Protein AF-A0A933ENN4-F1 (afdb_monomer)

Sequence (119 aa):
MSRTLKVALLANLKKNAPKFPGMSDDYWDDLDSETTVEAILEAIRAGGHEPVFYEGDSALPDKLKADRPDICFNICESHFGDSRESQVPALLEMLRLPYTGSRVLTLALCLDKSMTKRL

Solvent-accessible surface area (backbone atoms only — not comparable to full-atom values): 6931 Å² total; per-residue (Å²): 132,87,81,69,42,42,34,32,38,30,30,35,47,44,91,74,52,90,82,60,93,89,65,60,94,64,77,55,65,89,40,46,51,68,69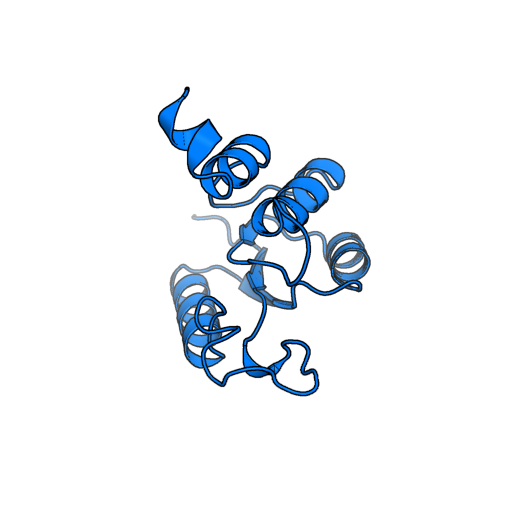,58,53,51,53,50,41,52,52,41,38,75,72,58,32,48,57,45,83,43,61,60,52,94,60,36,67,60,52,49,70,74,64,61,53,68,30,31,47,56,65,40,47,58,90,64,72,84,42,23,49,17,52,62,47,46,51,30,59,74,70,68,43,50,66,50,80,76,54,39,70,58,40,33,35,66,60,36,69,66,56,55,72,70,113

pLDDT: mean 96.5, std 4.3, range [59.28, 98.88]

Radius of gyration: 15.3 Å; Cα contacts (8 Å, |Δi|>4): 173; chains: 1; bounding box: 36×30×44 Å

Foldseek 3Di:
DDDAWEEEEEFAAPVNADDDPPDDPCNCVLGDHPVVVVVVCVVSVVVVYHYDYDYPDPCVLVVCVVVVTQEYAYPYQAHDDLLSSLPVLVSCVVVVHHYDDDHNVVSSQVSVPVSVVVD

Structure (mmCIF, N/CA/C/O backbone):
data_AF-A0A933ENN4-F1
#
_entry.id   AF-A0A933ENN4-F1
#
loop_
_atom_site.group_PDB
_atom_site.id
_atom_site.type_symbol
_atom_site.label_atom_id
_atom_site.label_alt_id
_atom_site.label_comp_id
_atom_site.label_asym_id
_atom_site.label_entity_id
_atom_site.label_seq_id
_atom_site.pdbx_PDB_ins_code
_atom_site.Cartn_x
_atom_site.Cartn_y
_atom_site.Cartn_z
_atom_site.occupancy
_atom_site.B_iso_or_equiv
_atom_site.auth_seq_id
_atom_site.auth_comp_id
_atom_site.auth_asym_id
_atom_site.auth_atom_id
_atom_site.pdbx_PDB_model_num
ATOM 1 N N . MET A 1 1 ? -16.096 10.653 23.305 1.00 59.28 1 MET A N 1
ATOM 2 C CA . MET A 1 1 ? -15.002 9.659 23.228 1.00 59.28 1 MET A CA 1
ATOM 3 C C . MET A 1 1 ? -14.688 9.431 21.760 1.00 59.28 1 MET A C 1
ATOM 5 O O . MET A 1 1 ? -15.634 9.346 20.986 1.00 59.28 1 MET A O 1
ATOM 9 N N . SER A 1 2 ? -13.410 9.411 21.373 1.00 79.19 2 SER A N 1
ATOM 10 C CA . SER A 1 2 ? -13.017 9.036 20.006 1.00 79.19 2 SER A CA 1
ATOM 11 C C . SER A 1 2 ? -13.318 7.549 19.789 1.00 79.19 2 SER A C 1
ATOM 13 O O . SER A 1 2 ? -13.122 6.755 20.708 1.00 79.19 2 SER A O 1
ATOM 15 N N . ARG A 1 3 ? -13.843 7.177 18.619 1.00 92.00 3 ARG A N 1
ATOM 16 C CA . ARG A 1 3 ? -14.121 5.778 18.260 1.00 92.00 3 ARG A CA 1
ATOM 17 C C . ARG A 1 3 ? -12.800 5.081 17.918 1.00 92.00 3 ARG A C 1
ATOM 19 O O . ARG A 1 3 ? -12.0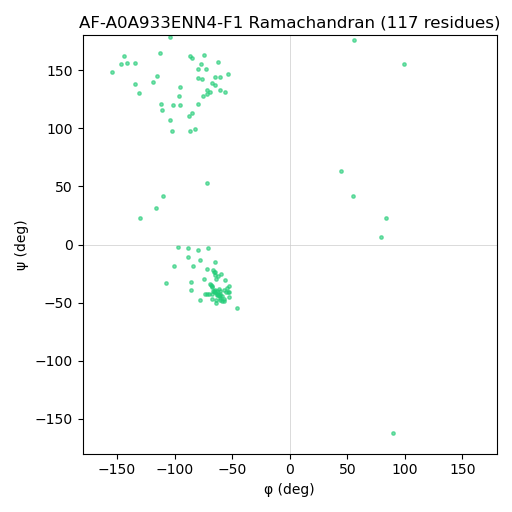71 5.563 17.056 1.00 92.00 3 ARG A O 1
ATOM 26 N N . THR A 1 4 ? -12.524 3.937 18.542 1.00 97.31 4 THR A N 1
ATOM 27 C CA . THR A 1 4 ? -11.445 3.035 18.110 1.00 97.31 4 THR A CA 1
ATOM 28 C C . THR A 1 4 ? -11.831 2.396 16.776 1.00 97.31 4 THR A C 1
ATOM 30 O O .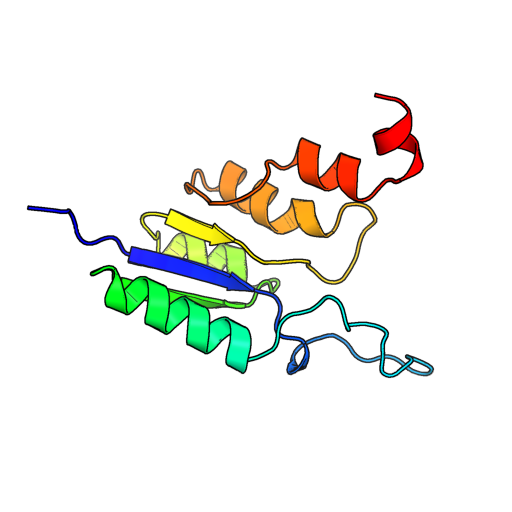 THR A 1 4 ? -12.959 1.929 16.618 1.00 97.31 4 THR A O 1
ATOM 33 N N . LEU A 1 5 ? -10.914 2.434 15.810 1.00 98.19 5 LEU A N 1
ATOM 34 C CA . LEU A 1 5 ? -11.088 1.895 14.464 1.00 98.19 5 LEU A CA 1
ATOM 35 C C . LEU A 1 5 ? -10.117 0.740 14.263 1.00 98.19 5 LEU A C 1
ATOM 37 O O . LEU A 1 5 ? -8.975 0.814 14.721 1.00 98.19 5 LEU A O 1
ATOM 41 N N . LYS A 1 6 ? -10.548 -0.267 13.51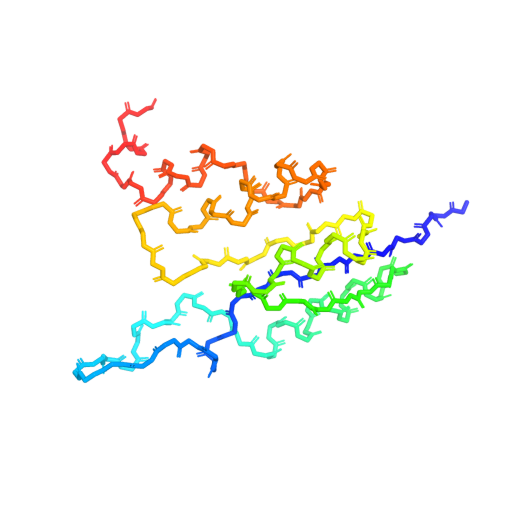3 1.00 98.56 6 LYS A N 1
ATOM 42 C CA . LYS A 1 6 ? -9.676 -1.287 12.946 1.00 98.56 6 LYS A CA 1
ATOM 43 C C . LYS A 1 6 ? -9.102 -0.786 11.626 1.00 98.56 6 LYS A C 1
ATOM 45 O O . LYS A 1 6 ? -9.837 -0.601 10.653 1.00 98.56 6 LYS A O 1
ATOM 50 N N . VAL A 1 7 ? -7.794 -0.556 11.600 1.00 98.81 7 VAL A N 1
ATOM 51 C CA . VAL A 1 7 ? -7.085 0.059 10.474 1.00 98.81 7 VAL A CA 1
ATOM 52 C C . VAL A 1 7 ? -6.194 -0.982 9.810 1.00 98.81 7 VAL A C 1
ATOM 54 O O . VAL A 1 7 ? -5.238 -1.464 10.411 1.00 98.81 7 VAL A O 1
ATOM 57 N N . ALA A 1 8 ? -6.484 -1.318 8.557 1.00 98.81 8 ALA A N 1
ATOM 58 C CA . ALA A 1 8 ? -5.639 -2.214 7.777 1.00 98.81 8 ALA A CA 1
ATOM 59 C C . ALA A 1 8 ? -4.537 -1.422 7.062 1.00 98.81 8 ALA A C 1
ATOM 61 O O . ALA A 1 8 ? -4.838 -0.675 6.136 1.00 98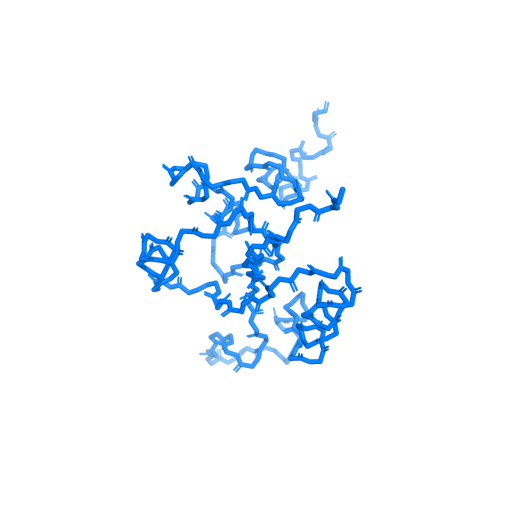.81 8 ALA A O 1
ATOM 62 N N . LEU A 1 9 ? -3.279 -1.584 7.465 1.00 98.81 9 LEU A N 1
ATOM 63 C CA . LEU A 1 9 ? -2.124 -1.086 6.722 1.00 98.81 9 LEU A CA 1
ATOM 64 C C . LEU A 1 9 ? -1.810 -2.044 5.571 1.00 98.81 9 LEU A C 1
ATOM 66 O O . LEU A 1 9 ? -1.543 -3.224 5.804 1.00 98.81 9 LEU A O 1
ATOM 70 N N . LEU A 1 10 ? -1.846 -1.530 4.345 1.00 98.75 10 LEU A N 1
ATOM 71 C CA . LEU A 1 10 ? -1.593 -2.296 3.128 1.00 98.75 10 LEU A CA 1
ATOM 72 C C . LEU A 1 10 ? -0.284 -1.822 2.506 1.00 98.75 10 LEU A C 1
ATOM 74 O O . LEU A 1 10 ? -0.184 -0.642 2.178 1.00 98.75 10 LEU A O 1
ATOM 78 N N . ALA A 1 11 ? 0.691 -2.715 2.338 1.00 98.38 11 ALA A N 1
ATOM 79 C CA . ALA A 1 11 ? 1.963 -2.392 1.688 1.00 98.38 11 ALA A CA 1
ATOM 80 C C . ALA A 1 11 ? 2.490 -3.565 0.860 1.00 98.38 11 ALA A C 1
ATOM 82 O O . ALA A 1 11 ? 2.090 -4.712 1.065 1.00 98.38 11 ALA A O 1
ATOM 83 N N . ASN A 1 12 ? 3.417 -3.270 -0.050 1.00 97.62 12 ASN A N 1
ATOM 84 C CA . ASN A 1 12 ? 4.244 -4.277 -0.703 1.00 97.62 12 ASN A CA 1
ATOM 85 C C . ASN A 1 12 ? 5.641 -4.244 -0.089 1.00 97.62 12 ASN A C 1
ATOM 87 O O . ASN A 1 12 ? 6.390 -3.302 -0.331 1.00 97.62 12 ASN A O 1
ATOM 91 N N . LEU A 1 13 ? 5.991 -5.242 0.724 1.00 97.44 13 LEU A N 1
ATOM 92 C CA . LEU A 1 13 ? 7.301 -5.251 1.373 1.00 97.44 13 LEU A CA 1
ATOM 93 C C . LEU A 1 13 ? 8.391 -5.548 0.347 1.00 97.44 13 LEU A C 1
ATOM 95 O O . LEU A 1 13 ? 8.358 -6.583 -0.322 1.00 97.44 13 LEU A O 1
ATOM 99 N N . LYS A 1 14 ? 9.436 -4.716 0.308 1.00 95.19 14 LYS A N 1
ATOM 100 C CA . LYS A 1 14 ? 10.583 -4.907 -0.596 1.00 95.19 14 LYS A CA 1
ATOM 101 C C . LYS A 1 14 ? 11.208 -6.303 -0.492 1.00 95.19 14 LYS A C 1
ATOM 103 O O . LYS A 1 14 ? 11.626 -6.881 -1.495 1.00 95.19 14 LYS A O 1
ATOM 108 N N . LYS A 1 15 ? 11.243 -6.880 0.715 1.00 94.69 15 LYS A N 1
ATOM 109 C CA . LYS A 1 15 ? 11.757 -8.243 0.950 1.00 94.69 15 LYS A CA 1
ATOM 110 C C . LYS A 1 15 ? 10.926 -9.351 0.288 1.00 94.69 15 LYS A C 1
ATOM 112 O O . LYS A 1 15 ? 11.462 -10.425 0.036 1.00 94.69 15 LYS A O 1
ATOM 117 N N . ASN A 1 16 ? 9.649 -9.089 0.009 1.00 95.75 16 ASN A N 1
ATOM 118 C CA . ASN A 1 16 ? 8.703 -10.026 -0.596 1.00 95.75 16 ASN A CA 1
ATOM 119 C C . ASN A 1 16 ? 8.574 -9.818 -2.114 1.00 95.75 16 ASN A C 1
ATOM 121 O O . ASN A 1 16 ? 7.849 -10.558 -2.781 1.00 95.75 16 ASN A O 1
ATOM 125 N N . ALA A 1 17 ? 9.279 -8.826 -2.665 1.00 95.31 17 ALA A N 1
ATOM 126 C CA . ALA A 1 17 ? 9.204 -8.490 -4.073 1.00 95.31 17 ALA A CA 1
ATOM 127 C C . ALA A 1 17 ? 9.748 -9.628 -4.962 1.00 95.31 17 ALA A C 1
ATOM 129 O O . ALA A 1 17 ? 10.745 -10.273 -4.605 1.00 95.31 17 ALA A O 1
ATOM 130 N N . PRO A 1 18 ? 9.149 -9.867 -6.145 1.00 94.12 18 PRO A N 1
ATOM 131 C CA . PRO A 1 18 ? 9.633 -10.857 -7.098 1.00 94.12 18 PRO A CA 1
ATOM 132 C C . PRO A 1 18 ? 11.108 -10.644 -7.440 1.00 94.12 18 PRO A C 1
ATOM 134 O O . PRO A 1 18 ? 11.576 -9.511 -7.526 1.00 94.12 18 PRO A O 1
ATOM 137 N N . LYS A 1 19 ? 11.834 -11.733 -7.694 1.00 94.25 19 LYS A N 1
ATOM 138 C CA . LYS A 1 19 ? 13.218 -11.708 -8.186 1.00 94.25 19 LYS A CA 1
ATOM 139 C C . LYS A 1 19 ? 13.280 -12.395 -9.542 1.00 94.25 19 LYS A C 1
ATOM 141 O O . LYS A 1 19 ? 12.636 -13.423 -9.741 1.00 94.25 19 LYS A O 1
ATOM 146 N N . PHE A 1 20 ? 14.061 -11.848 -10.468 1.00 93.38 20 PHE A N 1
ATOM 147 C CA . PHE A 1 20 ? 14.271 -12.446 -11.786 1.00 93.38 20 PHE A CA 1
ATOM 148 C C . PHE A 1 20 ? 15.723 -12.286 -12.258 1.00 93.38 20 PHE A C 1
ATOM 150 O O . PHE A 1 20 ? 16.427 -11.393 -11.777 1.00 93.38 20 PHE A O 1
ATOM 157 N N . PRO A 1 21 ? 16.202 -13.160 -13.167 1.00 95.62 21 PRO A N 1
ATOM 158 C CA . PRO A 1 21 ? 17.572 -13.098 -13.666 1.00 95.62 21 PRO A CA 1
ATOM 159 C C . PRO A 1 21 ? 17.899 -11.730 -14.276 1.00 95.62 21 PRO A C 1
ATOM 161 O O . PRO A 1 21 ? 17.139 -11.220 -15.095 1.00 95.62 21 PRO A O 1
ATOM 164 N N . GLY A 1 22 ? 19.036 -11.152 -13.884 1.00 94.50 22 GLY A N 1
ATOM 165 C CA . GLY A 1 22 ? 19.488 -9.845 -14.376 1.00 94.50 22 GLY A CA 1
ATOM 166 C C . GLY A 1 22 ? 18.812 -8.630 -13.729 1.00 94.50 22 GLY A C 1
ATOM 167 O O . GLY A 1 22 ? 19.055 -7.514 -14.177 1.00 94.50 22 GLY A O 1
ATOM 168 N N . MET A 1 23 ? 17.986 -8.823 -12.695 1.00 95.00 23 MET A N 1
ATOM 169 C CA . MET A 1 23 ? 17.445 -7.733 -11.877 1.00 95.00 23 MET A CA 1
ATOM 170 C C . MET A 1 23 ? 18.569 -6.948 -11.189 1.00 95.00 23 MET A C 1
ATOM 172 O O . MET A 1 23 ? 19.455 -7.552 -10.583 1.00 95.00 23 MET A O 1
ATOM 176 N N . SER A 1 24 ? 18.507 -5.618 -11.257 1.00 94.81 24 SER A N 1
ATOM 177 C CA . SER A 1 24 ? 19.373 -4.727 -10.486 1.00 94.81 24 SER A CA 1
ATOM 178 C C . SER A 1 24 ? 18.919 -4.631 -9.027 1.00 94.81 24 SER A C 1
ATOM 180 O O . SER A 1 24 ? 17.746 -4.837 -8.708 1.00 94.81 24 SER A O 1
ATOM 182 N N . ASP A 1 25 ? 19.844 -4.300 -8.127 1.00 90.75 25 ASP A N 1
ATOM 183 C CA . ASP A 1 25 ? 19.547 -4.207 -6.691 1.00 90.75 25 ASP A CA 1
ATOM 184 C C . ASP A 1 25 ? 18.546 -3.085 -6.354 1.00 90.75 25 ASP A C 1
ATOM 186 O O . ASP A 1 25 ? 17.807 -3.199 -5.374 1.00 90.75 25 ASP A O 1
ATOM 190 N N . ASP A 1 26 ? 18.485 -2.050 -7.197 1.00 93.25 26 ASP A N 1
ATOM 191 C CA . ASP A 1 26 ? 17.621 -0.870 -7.070 1.00 93.25 26 ASP A CA 1
ATOM 192 C C . ASP A 1 26 ? 16.233 -1.032 -7.714 1.00 93.25 26 ASP A C 1
ATOM 194 O O . ASP A 1 26 ? 15.387 -0.150 -7.596 1.00 93.25 26 ASP A O 1
ATOM 198 N N . TYR A 1 27 ? 15.955 -2.166 -8.371 1.00 93.88 27 TYR A N 1
ATOM 199 C CA . TYR A 1 27 ? 14.725 -2.353 -9.154 1.00 93.88 27 TYR A CA 1
ATOM 200 C C . TYR A 1 27 ? 13.436 -2.127 -8.337 1.00 93.88 27 TYR A C 1
ATOM 202 O O . TYR A 1 27 ? 12.417 -1.705 -8.877 1.00 93.88 27 TYR A O 1
ATOM 210 N N . TRP A 1 28 ? 13.478 -2.415 -7.034 1.00 95.00 28 TRP A N 1
ATOM 211 C CA . TRP A 1 28 ? 12.353 -2.270 -6.105 1.00 95.00 28 TRP A CA 1
ATOM 212 C C . TRP A 1 28 ? 12.628 -1.228 -5.011 1.00 95.00 28 TRP A C 1
ATOM 214 O O . TRP A 1 28 ? 12.191 -1.409 -3.876 1.00 95.00 28 TRP A O 1
ATOM 224 N N . ASP A 1 29 ? 13.412 -0.187 -5.300 1.00 92.94 29 ASP A N 1
ATOM 225 C CA . ASP A 1 29 ? 13.737 0.861 -4.318 1.00 92.94 29 ASP A CA 1
ATOM 226 C C . ASP A 1 29 ? 12.533 1.700 -3.885 1.00 92.94 29 ASP A C 1
ATOM 228 O O . ASP A 1 29 ? 12.543 2.210 -2.767 1.00 92.94 29 ASP A O 1
ATOM 232 N N . ASP A 1 30 ? 11.493 1.768 -4.713 1.00 89.00 30 ASP A N 1
ATOM 233 C CA . ASP A 1 30 ? 10.242 2.449 -4.371 1.00 89.00 30 ASP A CA 1
ATOM 234 C C . ASP A 1 30 ? 9.427 1.661 -3.315 1.00 89.00 30 ASP A C 1
ATOM 236 O O . ASP A 1 30 ? 8.635 2.231 -2.576 1.00 89.00 30 ASP A O 1
ATOM 240 N N . LEU A 1 31 ? 9.665 0.348 -3.155 1.00 94.44 31 LEU A N 1
ATOM 241 C CA . LEU A 1 31 ? 8.939 -0.466 -2.174 1.00 94.44 31 LEU A CA 1
ATOM 242 C C . LEU A 1 31 ? 9.412 -0.236 -0.735 1.00 94.44 31 LEU A C 1
ATOM 244 O O . LEU A 1 31 ? 10.609 -0.190 -0.433 1.00 94.44 31 LEU A O 1
ATOM 248 N N . ASP A 1 32 ? 8.452 -0.243 0.186 1.00 95.12 32 ASP A N 1
ATOM 249 C CA . ASP A 1 32 ? 8.703 0.008 1.598 1.00 95.12 32 ASP A CA 1
ATOM 250 C C . ASP A 1 32 ? 9.408 -1.139 2.337 1.00 95.12 32 ASP A C 1
ATOM 252 O O . ASP A 1 32 ? 9.280 -2.336 2.042 1.00 95.12 32 ASP A O 1
ATOM 256 N N . SER A 1 33 ? 10.152 -0.741 3.370 1.00 95.94 33 SER A N 1
ATOM 257 C CA . SER A 1 33 ? 10.818 -1.648 4.302 1.00 95.94 33 SER A CA 1
ATOM 258 C C . SER A 1 33 ? 9.886 -2.103 5.428 1.00 95.94 33 SER A C 1
ATOM 260 O O . SER A 1 33 ? 8.907 -1.434 5.762 1.00 95.94 33 SER A O 1
ATOM 262 N N . GLU A 1 34 ? 10.241 -3.206 6.092 1.00 96.88 34 GLU A N 1
ATOM 263 C CA . GLU A 1 34 ? 9.554 -3.627 7.323 1.00 96.88 34 GLU A CA 1
ATOM 264 C C . GLU A 1 34 ? 9.590 -2.544 8.396 1.00 96.88 34 GLU A C 1
ATOM 266 O O . GLU A 1 34 ? 8.585 -2.302 9.051 1.00 96.88 34 GLU A O 1
ATOM 271 N N . THR A 1 35 ? 10.714 -1.839 8.523 1.00 97.81 35 THR A N 1
ATOM 272 C CA . THR A 1 35 ? 10.865 -0.747 9.487 1.00 97.81 35 THR A CA 1
ATOM 273 C C . THR A 1 35 ? 9.872 0.385 9.220 1.00 97.81 35 THR A C 1
ATOM 275 O O . THR A 1 35 ? 9.312 0.936 10.167 1.00 97.81 35 THR A O 1
ATOM 278 N N . THR A 1 36 ? 9.604 0.713 7.950 1.00 97.50 36 THR A N 1
ATOM 279 C CA . THR A 1 36 ? 8.573 1.699 7.594 1.00 97.50 36 THR A CA 1
ATOM 280 C C . THR A 1 36 ? 7.188 1.210 8.012 1.00 97.50 36 THR A C 1
ATOM 282 O O . THR A 1 36 ? 6.441 1.943 8.662 1.00 97.50 36 THR A O 1
ATOM 285 N N . VAL A 1 37 ? 6.853 -0.041 7.680 1.00 98.25 37 VAL A N 1
ATOM 286 C CA . VAL A 1 37 ? 5.565 -0.655 8.030 1.00 98.25 37 VAL A CA 1
ATOM 287 C C . VAL A 1 37 ? 5.364 -0.670 9.547 1.00 98.25 37 VAL A C 1
ATOM 289 O O . VAL A 1 37 ? 4.333 -0.206 10.027 1.00 98.25 37 VAL A O 1
ATOM 292 N N . GLU A 1 38 ? 6.355 -1.122 10.313 1.00 98.50 38 GLU A N 1
ATOM 293 C CA . GLU A 1 38 ? 6.321 -1.146 11.779 1.00 98.50 38 GLU A CA 1
ATOM 294 C C . GLU A 1 38 ? 6.123 0.252 12.375 1.00 98.50 38 GLU A C 1
ATOM 296 O O . GLU A 1 38 ? 5.276 0.433 13.251 1.00 98.50 38 GLU A O 1
ATOM 301 N N . ALA A 1 39 ? 6.835 1.260 11.863 1.00 98.69 39 ALA A N 1
ATOM 302 C CA . ALA A 1 39 ? 6.683 2.637 12.322 1.00 98.69 39 ALA A CA 1
ATOM 303 C C . ALA A 1 39 ? 5.257 3.171 12.098 1.00 98.69 39 ALA A C 1
ATOM 305 O O . ALA A 1 39 ? 4.704 3.845 12.971 1.00 98.69 39 ALA A O 1
ATOM 306 N N . ILE A 1 40 ? 4.632 2.844 10.961 1.00 98.69 40 ILE A N 1
ATOM 307 C CA . ILE A 1 40 ? 3.250 3.246 10.666 1.00 98.69 40 ILE A CA 1
ATOM 308 C C . ILE A 1 40 ? 2.256 2.496 11.562 1.00 98.69 40 ILE A C 1
ATOM 310 O O . ILE A 1 40 ? 1.333 3.120 12.090 1.00 98.69 40 ILE A O 1
ATOM 314 N N . LEU A 1 41 ? 2.438 1.188 11.779 1.00 98.75 41 LEU A N 1
ATOM 315 C CA . LEU A 1 41 ? 1.593 0.410 12.695 1.00 98.75 41 LEU A CA 1
ATOM 316 C C . LEU A 1 41 ? 1.622 1.013 14.105 1.00 98.75 41 LEU A C 1
ATOM 318 O O . LEU A 1 41 ? 0.567 1.235 14.700 1.00 98.75 41 LEU A O 1
ATOM 322 N N . GLU A 1 42 ? 2.807 1.339 14.621 1.00 98.75 42 GLU A N 1
ATOM 323 C CA . GLU A 1 42 ? 2.943 1.939 15.949 1.00 98.75 42 GLU A CA 1
ATOM 324 C C . GLU A 1 42 ? 2.372 3.358 16.015 1.00 98.75 42 GLU A C 1
ATOM 326 O O . GLU A 1 42 ? 1.724 3.709 17.001 1.00 98.75 42 GLU A O 1
ATOM 331 N N . ALA A 1 43 ? 2.500 4.155 14.950 1.00 98.69 43 ALA A N 1
ATOM 332 C CA . ALA A 1 43 ? 1.845 5.459 14.871 1.00 98.69 43 ALA A CA 1
ATOM 333 C C . ALA A 1 43 ? 0.308 5.341 14.911 1.00 98.69 43 ALA A C 1
ATOM 335 O O . ALA A 1 43 ? -0.354 6.082 15.642 1.00 98.69 43 ALA A O 1
ATOM 336 N N . ILE A 1 44 ? -0.272 4.381 14.180 1.00 98.56 44 ILE A N 1
ATOM 337 C CA . ILE A 1 44 ? -1.717 4.101 14.207 1.00 98.56 44 ILE A CA 1
ATOM 338 C C . ILE A 1 44 ? -2.148 3.644 15.609 1.00 98.56 44 ILE A C 1
ATOM 340 O O . ILE A 1 44 ? -3.159 4.123 16.132 1.00 98.56 44 ILE A O 1
ATOM 344 N N . ARG A 1 45 ? -1.365 2.761 16.244 1.00 98.50 45 ARG A N 1
ATOM 345 C CA . ARG A 1 45 ? -1.608 2.285 17.614 1.00 98.50 45 ARG A CA 1
ATOM 346 C C . ARG A 1 45 ? -1.582 3.435 18.621 1.00 98.50 45 ARG A C 1
ATOM 348 O O . ARG A 1 45 ? -2.494 3.553 19.438 1.00 98.50 45 ARG A O 1
ATOM 355 N N . ALA A 1 46 ? -0.585 4.315 18.535 1.00 98.31 46 ALA A N 1
ATOM 356 C CA . ALA A 1 46 ? -0.458 5.502 19.381 1.00 98.31 46 ALA A CA 1
ATOM 357 C C . ALA A 1 46 ? -1.631 6.485 19.201 1.00 98.31 46 ALA A C 1
ATOM 359 O O . ALA A 1 46 ? -2.0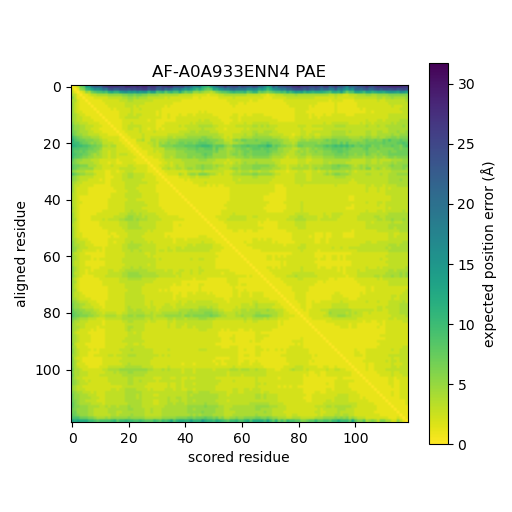00 7.186 20.142 1.00 98.31 46 ALA A O 1
ATOM 360 N N . GLY A 1 47 ? -2.265 6.488 18.024 1.00 97.25 47 GLY A N 1
ATOM 361 C CA . GLY A 1 47 ? -3.511 7.208 17.747 1.00 97.25 47 GLY A CA 1
ATOM 362 C C . GLY A 1 47 ? -4.768 6.625 18.415 1.00 97.25 47 GLY A C 1
ATOM 363 O O . GLY A 1 47 ? -5.841 7.214 18.295 1.00 97.25 47 GLY A O 1
ATOM 364 N N . GLY A 1 48 ? -4.667 5.495 19.128 1.00 98.00 48 GLY A N 1
ATOM 365 C CA . GLY A 1 48 ? -5.796 4.838 19.798 1.00 98.00 48 GLY A CA 1
ATOM 366 C C . GLY A 1 48 ? -6.624 3.925 18.886 1.00 98.00 48 GLY A C 1
ATOM 367 O O . GLY A 1 48 ? -7.806 3.682 19.155 1.00 98.00 48 GLY A O 1
ATOM 368 N N . HIS A 1 49 ? -6.025 3.446 17.796 1.00 98.50 49 HIS A N 1
ATOM 369 C CA . HIS A 1 49 ? -6.640 2.544 16.823 1.00 98.50 49 HIS A CA 1
ATOM 370 C C . HIS A 1 49 ? -5.988 1.154 16.849 1.00 98.50 49 HIS A C 1
ATOM 372 O O . HIS A 1 49 ? -4.916 0.967 17.421 1.00 98.50 49 HIS A O 1
ATOM 378 N N . GLU A 1 50 ? -6.646 0.170 16.239 1.00 98.56 50 GLU A N 1
ATOM 379 C CA . GLU A 1 50 ? -6.178 -1.214 16.152 1.00 98.56 50 GLU A CA 1
ATOM 380 C C . GLU A 1 50 ? -5.591 -1.476 14.759 1.00 98.56 50 GLU A C 1
ATOM 382 O O . GLU A 1 50 ? -6.348 -1.702 13.808 1.00 98.56 50 GLU A O 1
ATOM 387 N N . PRO A 1 51 ? -4.258 -1.411 14.595 1.00 98.69 51 PRO A N 1
ATOM 388 C CA . PRO A 1 51 ? -3.630 -1.662 13.310 1.00 98.69 51 PRO A CA 1
ATOM 389 C C . PRO A 1 51 ? -3.512 -3.163 13.015 1.00 98.69 51 PRO A C 1
ATOM 391 O O . PRO A 1 51 ? -3.183 -3.963 13.893 1.00 98.69 51 PRO A O 1
ATOM 394 N N . VAL A 1 52 ? -3.691 -3.533 11.749 1.00 98.62 52 VAL A N 1
ATOM 395 C CA . VAL A 1 52 ? -3.354 -4.855 11.202 1.00 98.62 52 VAL A CA 1
ATOM 396 C C . VAL A 1 52 ? -2.624 -4.684 9.874 1.00 98.62 52 VAL A C 1
ATOM 398 O O . VAL A 1 52 ? -3.001 -3.835 9.072 1.00 98.62 52 VAL A O 1
ATOM 401 N N . PHE A 1 53 ? -1.572 -5.465 9.638 1.00 98.69 53 PHE A N 1
ATOM 402 C CA . PHE A 1 53 ? -0.824 -5.428 8.381 1.00 98.69 53 PHE A CA 1
ATOM 403 C C . PHE A 1 53 ? -1.317 -6.498 7.403 1.00 98.69 53 PHE A C 1
ATOM 405 O O . PHE A 1 53 ? -1.468 -7.663 7.779 1.00 98.69 53 PHE A O 1
ATOM 412 N N . TYR A 1 54 ? -1.483 -6.114 6.136 1.00 98.56 54 TYR A N 1
ATOM 413 C CA . TYR A 1 54 ? -1.680 -7.039 5.027 1.00 98.56 54 TYR A CA 1
ATOM 414 C C . TYR A 1 54 ? -0.747 -6.715 3.859 1.00 98.56 54 TYR A C 1
ATOM 416 O O . TYR A 1 54 ? -0.696 -5.588 3.374 1.00 98.56 54 TYR A O 1
ATOM 424 N N . GLU A 1 55 ? -0.058 -7.742 3.366 1.00 98.06 55 GLU A N 1
ATOM 425 C CA . GLU A 1 55 ? 0.720 -7.669 2.129 1.00 98.06 55 GLU A CA 1
ATOM 426 C C . GLU A 1 55 ? -0.200 -7.434 0.918 1.00 98.06 55 GLU A C 1
ATOM 428 O O . GLU A 1 55 ? -1.247 -8.079 0.793 1.00 98.06 55 GLU A O 1
ATOM 433 N N . GLY A 1 56 ? 0.219 -6.550 0.008 1.00 97.12 56 GLY A N 1
ATOM 434 C CA . GLY A 1 56 ? -0.414 -6.261 -1.281 1.00 97.12 56 GLY A CA 1
ATOM 435 C C . GLY A 1 56 ? -0.242 -7.380 -2.310 1.00 97.12 56 GLY A C 1
ATOM 436 O O . GLY A 1 56 ? 0.259 -7.145 -3.409 1.00 97.12 56 GLY A O 1
ATOM 437 N N . ASP A 1 57 ? -0.604 -8.606 -1.938 1.00 95.88 57 ASP A N 1
ATOM 438 C CA . ASP A 1 57 ? -0.476 -9.815 -2.748 1.00 95.88 57 ASP A CA 1
ATOM 439 C C . ASP A 1 57 ? -1.823 -10.279 -3.334 1.00 95.88 57 ASP A C 1
ATOM 441 O O . ASP A 1 57 ? -2.886 -9.704 -3.092 1.00 95.88 57 ASP A O 1
ATOM 445 N N . SER A 1 58 ? -1.797 -11.358 -4.118 1.00 95.31 58 SER A N 1
ATOM 446 C CA . SER A 1 58 ? -3.006 -11.940 -4.715 1.00 95.31 58 SER A CA 1
ATOM 447 C C . SER A 1 58 ? -3.996 -12.509 -3.692 1.00 95.31 58 SER A C 1
ATOM 449 O O . SER A 1 58 ? -5.153 -12.737 -4.042 1.00 95.31 58 SER A O 1
ATOM 451 N N . ALA A 1 59 ? -3.579 -12.718 -2.439 1.00 97.25 59 ALA A N 1
ATOM 452 C CA . ALA A 1 59 ? -4.446 -13.168 -1.355 1.00 97.25 59 ALA A CA 1
ATOM 453 C C . ALA A 1 59 ? -5.128 -12.000 -0.617 1.00 97.25 59 ALA A C 1
ATOM 455 O O . ALA A 1 59 ? -6.050 -12.229 0.172 1.00 97.25 59 ALA A O 1
ATOM 456 N N . LEU A 1 60 ? -4.720 -10.750 -0.872 1.00 98.25 60 LEU A N 1
ATOM 457 C CA . LEU A 1 60 ? -5.296 -9.556 -0.252 1.00 98.25 60 LEU A CA 1
ATOM 458 C C . LEU A 1 60 ? -6.833 -9.471 -0.375 1.00 98.25 60 LEU A C 1
ATOM 460 O O . LEU A 1 60 ? -7.474 -9.207 0.646 1.00 98.25 60 LEU A O 1
ATOM 464 N N . PRO A 1 61 ? -7.471 -9.733 -1.540 1.00 98.31 61 PRO A N 1
ATOM 465 C CA . PRO A 1 61 ? -8.930 -9.692 -1.652 1.00 98.31 61 PRO A CA 1
ATOM 466 C C . PRO A 1 61 ? -9.641 -10.600 -0.644 1.00 98.31 61 PRO A C 1
ATOM 468 O O . PRO A 1 61 ? -10.659 -10.213 -0.071 1.00 98.31 61 PRO A O 1
ATOM 471 N N . ASP A 1 62 ? -9.121 -11.808 -0.422 1.00 98.38 62 ASP A N 1
ATOM 472 C CA . ASP A 1 62 ? -9.722 -12.779 0.491 1.00 98.38 62 ASP A CA 1
ATOM 473 C C . ASP A 1 62 ? -9.535 -12.366 1.950 1.00 98.38 62 ASP A C 1
ATOM 475 O O . ASP A 1 62 ? -10.503 -12.388 2.715 1.00 98.38 62 ASP A O 1
ATOM 479 N N . LYS A 1 63 ? -8.336 -11.885 2.307 1.00 98.44 63 LYS A N 1
ATOM 480 C CA . LYS A 1 63 ? -8.047 -11.328 3.638 1.00 98.44 63 LYS A CA 1
ATOM 481 C C . LYS A 1 63 ? -8.991 -10.163 3.959 1.00 98.44 63 LYS A C 1
ATOM 483 O O . LYS A 1 63 ? -9.640 -10.172 5.000 1.00 98.44 63 LYS A O 1
ATOM 488 N N . LEU A 1 64 ? -9.161 -9.210 3.039 1.00 98.50 64 LEU A N 1
ATOM 489 C CA . LEU A 1 64 ? -10.025 -8.039 3.239 1.00 98.50 64 LEU A CA 1
ATOM 490 C C . LEU A 1 64 ? -11.520 -8.384 3.315 1.00 98.50 64 LEU A C 1
ATOM 492 O O . LEU A 1 64 ? -12.255 -7.776 4.097 1.00 98.50 64 LEU A O 1
ATOM 496 N N . LYS A 1 65 ? -11.984 -9.361 2.524 1.00 98.06 65 LYS A N 1
ATOM 497 C CA . LYS A 1 65 ? -13.370 -9.857 2.595 1.00 98.06 65 LYS A CA 1
ATOM 498 C C . LYS A 1 65 ? -13.671 -10.523 3.935 1.00 98.06 65 LYS A C 1
ATOM 500 O O . LYS A 1 65 ? -14.776 -10.344 4.441 1.00 98.06 65 LYS A O 1
ATOM 505 N N . ALA A 1 66 ? -12.722 -11.281 4.482 1.00 98.19 66 ALA A N 1
ATOM 506 C CA . ALA A 1 66 ? -12.874 -11.934 5.777 1.00 98.19 66 ALA A CA 1
ATOM 507 C C . ALA A 1 66 ? -12.777 -10.932 6.938 1.00 98.19 66 ALA A C 1
ATOM 509 O O . ALA A 1 66 ? -13.573 -10.990 7.872 1.00 98.19 66 ALA A O 1
ATOM 510 N N . ASP A 1 67 ? -11.822 -10.007 6.866 1.00 97.81 67 ASP A N 1
ATOM 511 C CA . ASP A 1 67 ? -11.447 -9.157 7.992 1.00 97.81 67 ASP A CA 1
ATOM 512 C C . ASP A 1 67 ? -12.295 -7.888 8.152 1.00 97.81 67 ASP A C 1
ATOM 514 O O . ASP A 1 67 ? -12.506 -7.430 9.279 1.00 97.81 67 ASP A O 1
ATOM 518 N N . ARG A 1 68 ? -12.771 -7.334 7.022 1.00 97.62 68 ARG A N 1
ATOM 519 C CA . ARG A 1 68 ? -13.640 -6.144 6.917 1.00 97.62 68 ARG A CA 1
ATOM 520 C C . ARG A 1 68 ? -13.198 -4.982 7.834 1.00 97.62 68 ARG A C 1
ATOM 522 O O . ARG A 1 68 ? -13.957 -4.604 8.727 1.00 97.62 68 ARG A O 1
ATOM 529 N N . PRO A 1 69 ? -11.998 -4.405 7.624 1.00 98.50 69 PRO A N 1
ATOM 530 C CA . PRO A 1 69 ? -11.514 -3.278 8.424 1.00 98.50 69 PRO A CA 1
ATOM 531 C C . PRO A 1 69 ? -12.410 -2.037 8.271 1.00 98.50 69 PRO A C 1
ATOM 533 O O . PRO A 1 69 ? -13.095 -1.877 7.258 1.00 98.50 69 PRO A O 1
ATOM 536 N N . ASP A 1 70 ? -12.378 -1.136 9.259 1.00 98.69 70 ASP A N 1
ATOM 537 C CA . ASP A 1 70 ? -13.117 0.135 9.200 1.00 98.69 70 ASP A CA 1
ATOM 538 C C . ASP A 1 70 ? -12.537 1.072 8.125 1.00 98.69 70 ASP A C 1
ATOM 540 O O . ASP 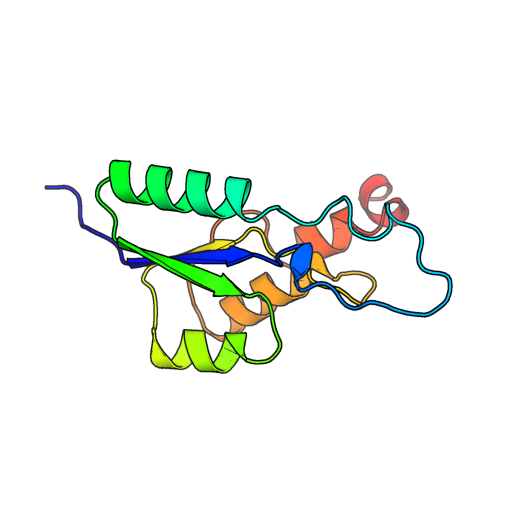A 1 70 ? -13.273 1.828 7.488 1.00 98.69 70 ASP A O 1
ATOM 544 N N . ILE A 1 71 ? -11.214 1.030 7.935 1.00 98.69 71 ILE A N 1
ATOM 545 C CA . ILE A 1 71 ? -10.477 1.791 6.921 1.00 98.69 71 ILE A CA 1
ATOM 546 C C . ILE A 1 71 ? -9.165 1.084 6.563 1.00 98.69 71 ILE A C 1
ATOM 548 O O . ILE A 1 71 ? -8.530 0.447 7.406 1.00 98.69 71 ILE A O 1
ATOM 552 N N . CYS A 1 72 ? -8.738 1.227 5.313 1.00 98.88 72 CYS A N 1
ATOM 553 C CA . CYS A 1 72 ? -7.437 0.786 4.832 1.00 98.88 72 CYS A CA 1
ATOM 554 C C . CYS A 1 72 ? -6.468 1.974 4.724 1.00 98.88 72 CYS A C 1
ATOM 556 O O . CYS A 1 72 ? -6.710 2.920 3.976 1.00 98.88 72 CYS A O 1
ATOM 558 N N . PHE A 1 73 ? -5.352 1.924 5.446 1.00 98.75 73 PHE A N 1
A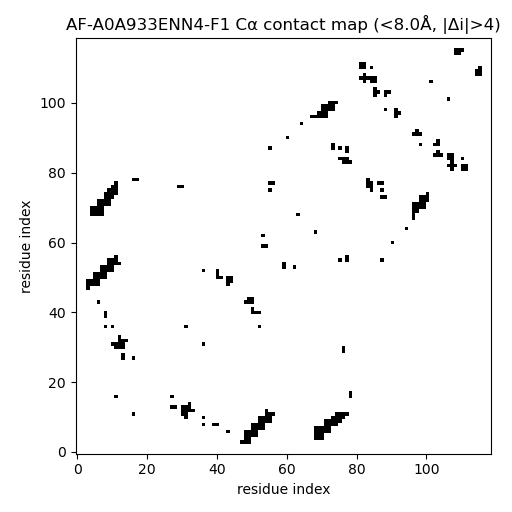TOM 559 C CA . PHE A 1 73 ? -4.223 2.817 5.225 1.00 98.75 73 PHE A CA 1
ATOM 560 C C . PHE A 1 73 ? -3.381 2.250 4.073 1.00 98.75 73 PHE A C 1
ATOM 562 O O . PHE A 1 73 ? -2.641 1.288 4.268 1.00 98.75 73 PHE A O 1
ATOM 569 N N . ASN A 1 74 ? -3.552 2.777 2.859 1.00 98.50 74 ASN A N 1
ATOM 570 C CA . ASN A 1 74 ? -2.958 2.194 1.653 1.00 98.50 74 ASN A CA 1
ATOM 571 C C . ASN A 1 74 ? -1.628 2.862 1.285 1.00 98.50 74 ASN A C 1
ATOM 573 O O . ASN A 1 74 ? -1.608 4.053 0.978 1.00 98.50 74 ASN A O 1
ATOM 577 N N . ILE A 1 75 ? -0.562 2.065 1.250 1.00 97.88 75 ILE A N 1
ATOM 578 C CA . ILE A 1 75 ? 0.764 2.414 0.717 1.00 97.88 75 ILE A CA 1
ATOM 579 C C . ILE A 1 75 ? 1.264 1.339 -0.269 1.00 97.88 75 ILE A C 1
ATOM 581 O O . ILE A 1 75 ? 2.458 1.158 -0.466 1.00 97.88 75 ILE A O 1
ATOM 585 N N . CYS A 1 76 ? 0.358 0.561 -0.871 1.00 97.62 76 CYS A N 1
ATOM 586 C CA . CYS A 1 76 ? 0.737 -0.441 -1.863 1.00 97.62 76 CYS A CA 1
ATOM 587 C C . CYS A 1 76 ? 1.176 0.198 -3.182 1.00 97.62 76 CYS A C 1
ATOM 589 O O . CYS A 1 76 ? 0.432 0.984 -3.769 1.00 97.62 76 CYS A O 1
ATOM 591 N N . GLU A 1 77 ? 2.305 -0.272 -3.708 1.00 96.06 77 GLU A N 1
ATOM 592 C CA . GLU A 1 77 ? 2.770 0.071 -5.053 1.00 96.06 77 GLU A CA 1
ATOM 593 C C . GLU A 1 77 ? 2.496 -1.008 -6.104 1.00 96.06 77 GLU A C 1
ATOM 595 O O . GLU A 1 77 ? 2.472 -0.727 -7.301 1.00 96.06 77 GLU A O 1
ATOM 600 N N . SER A 1 78 ? 2.228 -2.243 -5.675 1.00 95.94 78 SER A N 1
ATOM 601 C CA . SER A 1 78 ? 2.144 -3.432 -6.532 1.00 95.94 78 SER A CA 1
ATOM 602 C C . SER A 1 78 ? 3.423 -3.673 -7.360 1.00 95.94 78 SER A C 1
ATOM 604 O O . SER A 1 78 ? 4.385 -2.913 -7.319 1.00 95.94 78 SER A O 1
ATOM 606 N N . HIS A 1 79 ? 3.468 -4.780 -8.106 1.00 94.38 79 HIS A N 1
ATOM 607 C CA . HIS A 1 79 ? 4.695 -5.205 -8.802 1.00 94.38 79 HIS A CA 1
ATOM 608 C C . HIS A 1 79 ? 4.651 -5.009 -10.324 1.00 94.38 79 HIS A C 1
ATOM 610 O O . HIS A 1 79 ? 5.674 -4.756 -10.951 1.00 94.38 79 HIS A O 1
ATOM 616 N N . PHE A 1 80 ? 3.482 -5.150 -10.950 1.00 92.69 80 PHE A N 1
ATOM 617 C CA . PHE A 1 80 ? 3.373 -5.256 -12.409 1.00 92.69 80 PHE A CA 1
ATOM 618 C C . PHE A 1 80 ? 2.253 -4.377 -12.955 1.00 92.69 80 PHE A C 1
ATOM 620 O O . PHE A 1 80 ? 1.285 -4.116 -12.249 1.00 92.69 80 PHE A O 1
ATOM 627 N N . GLY A 1 81 ? 2.350 -3.996 -14.230 1.00 94.00 81 GLY A N 1
ATOM 628 C CA . GLY A 1 81 ? 1.370 -3.149 -14.915 1.00 94.00 81 GLY A CA 1
ATOM 629 C C . GLY A 1 81 ? 1.799 -1.682 -14.991 1.00 94.00 81 GLY A C 1
ATOM 630 O O . GLY A 1 81 ? 2.584 -1.201 -14.179 1.00 94.00 81 GLY A O 1
ATOM 631 N N . ASP A 1 82 ? 1.278 -0.977 -15.988 1.00 93.56 82 ASP A N 1
ATOM 632 C CA . ASP A 1 82 ? 1.535 0.445 -16.242 1.00 93.56 82 ASP A CA 1
ATOM 633 C C . ASP A 1 82 ? 0.913 1.363 -15.174 1.00 93.56 82 ASP A C 1
ATOM 635 O O . ASP A 1 82 ? 1.512 2.365 -14.800 1.00 93.56 82 ASP A O 1
ATOM 639 N N . SER A 1 83 ? -0.243 0.976 -14.629 1.00 95.44 83 SER A N 1
ATOM 640 C CA . SER A 1 83 ? -0.959 1.662 -13.541 1.00 95.44 83 SER A CA 1
ATOM 641 C C . SER A 1 83 ? -0.913 0.866 -12.229 1.00 95.44 83 SER A C 1
ATOM 643 O O . SER A 1 83 ? -1.930 0.706 -11.552 1.00 95.44 83 SER A O 1
ATOM 645 N N . ARG A 1 84 ? 0.246 0.284 -11.894 1.00 96.00 84 ARG A N 1
ATOM 646 C CA . ARG A 1 84 ? 0.397 -0.676 -10.780 1.00 96.00 84 ARG A CA 1
ATOM 647 C C . ARG A 1 84 ? -0.134 -0.168 -9.428 1.00 96.00 84 ARG A C 1
ATOM 649 O O . ARG A 1 84 ? -0.852 -0.898 -8.748 1.00 96.00 84 ARG A O 1
ATOM 656 N N . GLU A 1 85 ? 0.097 1.099 -9.095 1.00 97.44 85 GLU A N 1
ATOM 657 C CA . GLU A 1 85 ? -0.342 1.710 -7.830 1.00 97.44 85 GLU A CA 1
ATOM 658 C C . GLU A 1 85 ? -1.875 1.816 -7.721 1.00 97.44 85 GLU A C 1
ATOM 660 O O . GLU A 1 85 ? -2.431 1.856 -6.625 1.00 97.44 85 GLU A O 1
ATOM 665 N N . SER A 1 86 ? -2.597 1.794 -8.846 1.00 98.06 86 SER A N 1
ATOM 666 C CA . SER A 1 86 ? -4.063 1.856 -8.873 1.00 98.06 86 SER A CA 1
ATOM 667 C C . SER A 1 86 ? -4.751 0.533 -8.527 1.00 98.06 86 SER A C 1
ATOM 669 O O . SER A 1 86 ? -5.961 0.531 -8.290 1.00 98.06 86 SER A O 1
ATOM 671 N N . GLN A 1 87 ? -4.028 -0.593 -8.504 1.00 97.81 87 GLN A N 1
ATOM 672 C CA . GLN A 1 87 ? -4.622 -1.929 -8.354 1.00 97.81 87 GLN A CA 1
ATOM 673 C C . GLN A 1 87 ? -5.323 -2.115 -7.007 1.00 97.81 87 GLN A C 1
ATOM 675 O O . GLN A 1 87 ? -6.485 -2.528 -6.963 1.00 97.81 87 GLN A O 1
ATOM 680 N N . VAL A 1 88 ? -4.641 -1.782 -5.908 1.00 98.31 88 VAL A N 1
ATOM 681 C CA . VAL A 1 88 ? -5.199 -1.933 -4.558 1.00 98.31 88 VAL A CA 1
ATOM 682 C C . VAL A 1 88 ? -6.358 -0.957 -4.320 1.00 98.31 88 VAL A C 1
ATOM 684 O O . VAL A 1 88 ? -7.426 -1.420 -3.927 1.00 98.31 88 VAL A O 1
ATOM 687 N N . PRO A 1 89 ? -6.261 0.345 -4.644 1.00 98.56 89 PRO A N 1
ATOM 688 C CA . PRO A 1 89 ? -7.406 1.257 -4.596 1.00 98.56 89 PRO A CA 1
ATOM 689 C C . PRO A 1 89 ? -8.619 0.770 -5.397 1.00 98.56 89 PRO A C 1
ATOM 691 O O . PRO A 1 89 ? -9.741 0.842 -4.901 1.00 98.56 89 PRO A O 1
ATOM 694 N N . ALA A 1 90 ? -8.417 0.202 -6.591 1.00 98.50 90 ALA A N 1
ATOM 695 C CA . ALA A 1 90 ? -9.517 -0.332 -7.397 1.00 98.50 90 ALA A CA 1
ATOM 696 C C . ALA A 1 90 ? -10.195 -1.532 -6.715 1.00 98.50 90 ALA A C 1
ATOM 698 O O . ALA A 1 90 ? -11.425 -1.631 -6.691 1.00 98.50 90 ALA A O 1
ATOM 699 N N . LEU A 1 91 ? -9.403 -2.417 -6.101 1.00 98.31 91 LEU A N 1
ATOM 700 C CA . LEU A 1 91 ? -9.911 -3.507 -5.271 1.00 98.31 91 LEU A CA 1
ATOM 701 C C . LEU A 1 91 ? -10.711 -2.975 -4.069 1.00 98.31 91 LEU A C 1
ATOM 703 O O . LEU A 1 91 ? -11.794 -3.486 -3.781 1.00 98.31 91 LEU A O 1
ATOM 707 N N . LEU A 1 92 ? -10.211 -1.950 -3.378 1.00 98.75 92 LEU A N 1
ATOM 708 C CA . LEU A 1 92 ? -10.877 -1.355 -2.215 1.00 98.75 92 LEU A CA 1
ATOM 709 C C . LEU A 1 92 ? -12.203 -0.685 -2.593 1.00 98.75 92 LEU A C 1
ATOM 711 O O . LEU A 1 92 ? -13.202 -0.889 -1.899 1.00 98.75 92 LEU A O 1
ATOM 715 N N . GLU A 1 93 ? -12.257 0.027 -3.723 1.00 98.56 93 GLU A N 1
ATOM 716 C CA . GLU A 1 93 ? -13.501 0.584 -4.271 1.00 98.56 93 GLU A CA 1
ATOM 717 C C . GLU A 1 93 ? -14.513 -0.520 -4.609 1.00 98.56 93 GLU A C 1
ATOM 719 O O . GLU A 1 93 ? -15.686 -0.417 -4.234 1.00 98.56 93 GLU A O 1
ATOM 724 N N . MET A 1 94 ? -14.062 -1.618 -5.228 1.00 98.50 94 MET A N 1
ATOM 725 C CA . MET A 1 94 ? -14.908 -2.780 -5.524 1.00 98.50 94 MET A CA 1
ATOM 726 C C . MET A 1 94 ? -15.482 -3.419 -4.249 1.00 98.50 94 MET A C 1
ATOM 728 O O . MET A 1 94 ? -16.664 -3.763 -4.203 1.00 98.50 94 MET A O 1
ATOM 732 N N . LEU A 1 95 ? -14.670 -3.554 -3.195 1.00 98.31 95 LEU A N 1
ATOM 733 C CA . LEU A 1 95 ? -15.084 -4.106 -1.898 1.00 98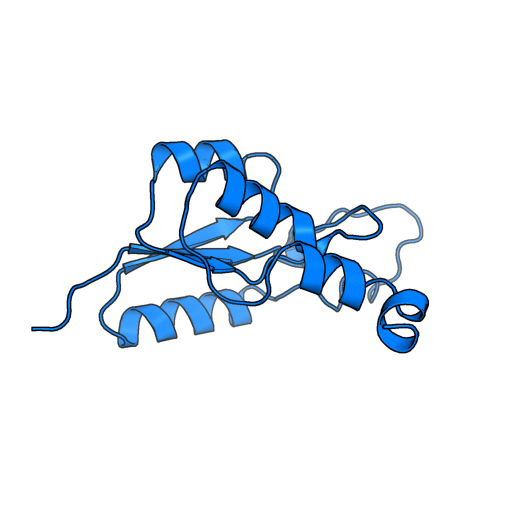.31 95 LEU A CA 1
ATOM 734 C C . LEU A 1 95 ? -15.842 -3.100 -1.012 1.00 98.31 95 LEU A C 1
ATOM 736 O O . LEU A 1 95 ? -16.342 -3.474 0.059 1.00 98.31 95 LEU A O 1
ATOM 740 N N . ARG A 1 96 ? -15.953 -1.843 -1.464 1.00 98.19 96 ARG A N 1
ATOM 741 C CA . ARG A 1 96 ? -16.534 -0.707 -0.735 1.00 98.19 96 ARG A CA 1
ATOM 742 C C . ARG A 1 96 ? -15.876 -0.491 0.631 1.00 98.19 96 ARG A C 1
ATOM 744 O O . ARG A 1 96 ? -16.567 -0.249 1.622 1.00 98.19 96 ARG A O 1
ATOM 751 N N . LEU A 1 97 ? -14.552 -0.617 0.683 1.00 98.62 97 LEU A N 1
ATOM 752 C CA . LEU A 1 97 ? -13.747 -0.338 1.870 1.00 98.62 97 LEU A CA 1
ATOM 753 C C . LEU A 1 97 ? -13.193 1.094 1.786 1.00 98.62 97 LEU A C 1
ATOM 755 O O . LEU A 1 97 ? -12.595 1.442 0.767 1.00 98.62 97 LEU A O 1
ATOM 759 N N . PRO A 1 98 ? -13.382 1.939 2.816 1.00 98.50 98 PRO A N 1
ATOM 760 C CA . PRO A 1 98 ? -12.748 3.253 2.872 1.00 98.50 98 PRO A CA 1
ATOM 761 C C . PRO A 1 98 ? -11.224 3.123 2.873 1.00 98.50 98 PRO A C 1
ATOM 763 O O . PRO A 1 98 ? -10.689 2.208 3.499 1.00 98.50 98 PRO A O 1
ATOM 766 N N . TYR A 1 99 ? -10.519 4.049 2.221 1.00 98.75 99 TYR A N 1
ATOM 767 C CA . TYR A 1 99 ? -9.059 4.021 2.171 1.00 98.75 99 TYR A CA 1
ATOM 768 C C . TYR A 1 99 ? -8.424 5.414 2.146 1.00 98.75 99 TYR A C 1
ATOM 770 O O . TYR A 1 99 ? -9.065 6.395 1.763 1.00 98.75 99 TYR A O 1
ATOM 778 N N . THR A 1 100 ? -7.173 5.499 2.602 1.00 98.25 100 THR A N 1
ATOM 779 C CA . THR A 1 100 ? -6.354 6.719 2.558 1.00 98.25 100 THR A CA 1
ATOM 780 C C . THR A 1 100 ? -5.610 6.858 1.228 1.00 98.25 100 THR A C 1
ATOM 782 O O . THR A 1 100 ? -5.420 5.886 0.502 1.00 98.25 100 THR A O 1
ATOM 785 N N . GLY A 1 101 ? -5.139 8.070 0.926 1.00 96.31 101 GLY A N 1
ATOM 786 C CA . GLY A 1 101 ? -4.333 8.341 -0.265 1.00 96.31 101 GLY A CA 1
ATOM 787 C C . GLY A 1 101 ? -5.156 8.712 -1.500 1.00 96.31 101 GLY A C 1
ATOM 788 O O . GLY A 1 101 ? -6.303 9.155 -1.409 1.00 96.31 101 GLY A O 1
ATOM 789 N N . SER A 1 102 ? -4.520 8.598 -2.663 1.00 97.69 102 SER A N 1
ATOM 790 C CA . SER A 1 102 ? -5.079 9.020 -3.949 1.00 97.69 102 SER A CA 1
ATOM 791 C C . SER A 1 102 ? -6.058 7.996 -4.523 1.00 97.69 102 SER A C 1
ATOM 793 O O . SER A 1 102 ? -5.928 6.794 -4.307 1.00 97.69 102 SER A O 1
ATOM 795 N N . ARG A 1 103 ? -7.035 8.476 -5.302 1.00 97.81 103 ARG A N 1
ATOM 796 C CA . ARG A 1 103 ? -8.018 7.620 -5.986 1.00 97.81 103 ARG A CA 1
ATOM 797 C C . ARG A 1 103 ? -7.414 6.899 -7.192 1.00 97.81 103 ARG A C 1
ATOM 799 O O . ARG A 1 103 ? -6.409 7.346 -7.743 1.00 97.81 103 ARG A O 1
ATOM 806 N N . VAL A 1 104 ? -8.104 5.856 -7.664 1.00 98.31 104 VAL A N 1
ATOM 807 C CA . VAL A 1 104 ? -7.697 4.988 -8.791 1.00 98.31 104 VAL A CA 1
ATOM 808 C C . VAL A 1 104 ? -7.203 5.774 -10.007 1.00 98.31 104 VAL A C 1
ATOM 810 O O . VAL A 1 104 ? -6.087 5.546 -10.472 1.00 98.31 104 VAL A O 1
ATOM 813 N N . LEU A 1 105 ? -8.019 6.711 -10.509 1.00 97.75 105 LEU A N 1
ATOM 814 C CA . LEU A 1 105 ? -7.693 7.492 -11.707 1.00 97.75 105 LEU A CA 1
ATOM 815 C C . LEU A 1 105 ? -6.491 8.414 -11.481 1.00 97.75 105 LEU A C 1
ATOM 817 O O . LEU A 1 105 ? -5.655 8.550 -12.365 1.00 97.75 105 LEU A O 1
ATOM 821 N N . THR A 1 106 ? -6.393 9.035 -10.304 1.00 97.50 106 THR A N 1
ATOM 822 C CA . THR A 1 106 ? -5.259 9.901 -9.966 1.00 97.50 106 THR A CA 1
ATOM 823 C C . THR A 1 106 ? -3.956 9.112 -10.004 1.00 97.50 106 THR A C 1
ATOM 825 O O . THR A 1 106 ? -3.021 9.543 -10.666 1.00 97.50 106 THR A O 1
ATOM 828 N N . LEU A 1 107 ? -3.913 7.935 -9.374 1.00 97.50 107 LEU A N 1
ATOM 829 C CA . LEU A 1 107 ? -2.721 7.081 -9.370 1.00 97.50 107 LEU A CA 1
ATOM 830 C C . LEU A 1 107 ? -2.350 6.593 -10.777 1.00 97.50 107 LEU A C 1
ATOM 832 O O . LEU A 1 107 ? -1.181 6.641 -11.151 1.00 97.50 107 LEU A O 1
ATOM 836 N N . ALA A 1 108 ? -3.343 6.228 -11.594 1.00 97.31 108 ALA A N 1
ATOM 837 C CA . ALA A 1 108 ? -3.104 5.776 -12.965 1.00 97.31 108 ALA A CA 1
ATOM 838 C C . ALA A 1 108 ? -2.488 6.897 -13.814 1.00 97.31 108 ALA A C 1
ATOM 840 O O . ALA A 1 108 ? -1.536 6.683 -14.559 1.00 97.31 108 ALA A O 1
ATOM 841 N N . LEU A 1 109 ? -3.003 8.121 -13.661 1.00 97.19 109 LEU A N 1
ATOM 842 C CA . LEU A 1 109 ? -2.483 9.289 -14.363 1.00 97.19 109 LEU A CA 1
ATOM 843 C C . LEU A 1 109 ? -1.080 9.668 -13.889 1.00 97.19 109 LEU A C 1
ATOM 845 O O . LEU A 1 109 ? -0.243 9.971 -14.733 1.00 97.19 109 LEU A O 1
ATOM 849 N N . CYS A 1 110 ? -0.820 9.640 -12.579 1.00 95.94 110 CYS A N 1
ATOM 850 C CA . CYS A 1 110 ? 0.472 10.018 -11.999 1.00 95.94 110 CYS A CA 1
ATOM 851 C C . CYS A 1 110 ? 1.622 9.096 -12.432 1.00 95.94 110 CYS A C 1
ATOM 853 O O . CYS A 1 110 ? 2.757 9.564 -12.553 1.00 95.94 110 CYS A O 1
ATOM 855 N N . LEU A 1 111 ? 1.336 7.823 -12.716 1.00 95.44 111 LEU A N 1
ATOM 856 C CA . LEU A 1 111 ? 2.322 6.885 -13.256 1.00 95.44 111 LEU A CA 1
ATOM 857 C C . LEU A 1 111 ? 2.642 7.138 -14.738 1.00 95.44 111 LEU A C 1
ATOM 859 O O . LEU A 1 111 ? 3.784 6.947 -15.168 1.00 95.44 111 LEU A O 1
ATOM 863 N N . ASP A 1 112 ? 1.687 7.656 -15.513 1.00 96.69 112 ASP A N 1
ATOM 864 C CA . ASP A 1 112 ? 1.936 8.113 -16.879 1.00 96.69 112 ASP A CA 1
ATOM 865 C C . ASP A 1 112 ? 2.415 9.577 -16.891 1.00 96.69 112 ASP A C 1
ATOM 867 O O . ASP A 1 112 ? 1.651 10.550 -16.885 1.00 96.69 112 ASP A O 1
ATOM 871 N N . LYS A 1 113 ? 3.740 9.744 -16.978 1.00 96.06 113 LYS A N 1
ATOM 872 C CA . LYS A 1 113 ? 4.398 11.061 -17.008 1.00 96.06 113 LYS A CA 1
ATOM 873 C C . LYS A 1 113 ? 3.968 11.942 -18.183 1.00 96.06 113 LYS A C 1
ATOM 875 O O . LYS A 1 113 ? 4.137 13.163 -18.078 1.00 96.06 113 LYS A O 1
ATOM 880 N N . SER A 1 114 ? 3.509 11.359 -19.290 1.00 96.94 114 SER A N 1
ATOM 881 C CA . SER A 1 114 ? 3.025 12.094 -20.462 1.00 96.94 114 SER A CA 1
ATOM 882 C C . SER A 1 114 ? 1.616 12.613 -20.202 1.00 96.94 114 SER A C 1
ATOM 884 O O . SER A 1 114 ? 1.355 13.801 -20.387 1.00 96.94 114 SER A O 1
ATOM 886 N N . MET A 1 115 ? 0.729 11.753 -19.699 1.00 96.88 115 MET A N 1
ATOM 887 C CA . MET A 1 115 ? -0.647 12.119 -19.363 1.00 96.88 115 MET A CA 1
ATOM 888 C C . MET A 1 115 ? -0.724 13.110 -18.202 1.00 96.88 115 MET A C 1
ATOM 890 O O . MET A 1 115 ? -1.471 14.080 -18.301 1.00 96.88 115 MET A O 1
ATOM 894 N N . THR A 1 116 ? 0.112 12.949 -17.172 1.00 97.06 116 THR A N 1
ATOM 895 C CA . THR A 1 116 ? 0.229 13.912 -16.062 1.00 97.06 116 THR A CA 1
ATOM 896 C C . THR A 1 116 ? 0.520 15.335 -16.548 1.00 97.06 116 THR A C 1
ATOM 898 O O . THR A 1 116 ? 0.023 16.290 -15.968 1.00 97.06 116 THR A O 1
ATOM 901 N N . LYS A 1 117 ? 1.333 15.503 -17.602 1.00 97.38 117 LYS A N 1
ATOM 902 C CA . LYS A 1 117 ? 1.683 16.833 -18.142 1.00 97.38 117 LYS A CA 1
ATOM 903 C C . LYS A 1 117 ? 0.643 17.389 -19.110 1.00 97.38 117 LYS A C 1
ATOM 905 O O . LYS A 1 117 ? 0.708 18.566 -19.452 1.00 97.38 117 LYS A O 1
ATOM 910 N N . ARG A 1 118 ? -0.223 16.525 -19.640 1.00 97.31 118 ARG A N 1
ATOM 911 C CA . ARG A 1 118 ? -1.203 16.882 -20.666 1.00 97.31 118 ARG A CA 1
ATOM 912 C C . ARG A 1 118 ? -2.489 17.450 -20.068 1.00 97.31 118 ARG A C 1
ATOM 914 O O . ARG A 1 118 ? -3.096 18.304 -20.709 1.00 97.31 118 ARG A O 1
ATOM 921 N N . LEU A 1 119 ? -2.936 16.887 -18.947 1.00 89.50 119 LEU A N 1
ATOM 922 C CA . LEU A 1 119 ? -4.149 17.297 -18.232 1.00 89.50 119 LEU A CA 1
ATOM 923 C C . LEU A 1 119 ? -3.933 18.618 -17.490 1.00 89.50 119 LEU A C 1
ATOM 925 O O . LEU A 1 119 ? -4.914 19.389 -17.433 1.00 89.50 119 LEU A O 1
#

Nearest PDB structures (foldseek):
  7cs4-assembly2_B  TM=4.037E-01  e=2.279E-01  Isatis tinctoria
  7cs8-assembly2_B  TM=4.167E-01  e=4.173E-01  Isatis tinctoria
  7cs3-assembly2_B  TM=3.710E-01  e=1.224E+00  Isatis tinctoria
  7yy8-assembly1_B-2  TM=4.039E-01  e=2.397E+00  Mycobacteroides abscessus
  7cs8-assembly3_E  TM=4.109E-01  e=2.397E+00  Isatis tinctoria

Mean predicted aligned error: 2.92 Å

Secondary structure (DSSP, 8-state):
-PPP-EEEEEE--GGGS---TT--TTTTTTSPPHHHHHHHHHHHHHTT-EEEEEESSTTHHHHHHHH--SEEEEE---SSSTTGGGHHHHHHHHHT--B-S--HHHHHHHH-HHHHHH-